Protein AF-A0A0N4VZR0-F1 (afdb_monomer)

Mean predicted aligned error: 5.52 Å

pLDDT: mean 81.45, std 10.29, range [48.88, 93.06]

Solvent-accessible surface area (backbone atoms only — not comparable to full-atom values): 4166 Å² total; per-residue (Å²): 118,60,95,86,77,55,95,68,62,68,84,52,47,60,59,53,39,26,62,74,42,69,45,34,76,37,42,70,61,38,53,75,70,46,50,40,70,38,94,48,25,67,63,43,40,56,65,28,42,24,35,79,96,56,84,69,92,74,57,78,91,55,51,54,65,50,73,119

Organism: Haemonchus placei (NCBI:txid6290)

Radius of gyration: 11.61 Å; Cα contacts (8 Å, |Δi|>4): 77; chains: 1; bounding box: 27×18×31 Å

Secondary structure (DSSP, 8-state):
--TTTSSS-GGGHHHHHHHHTTT-B-HHHHHHTTGGGSTTGGGGGGGGB--TT------GGGGGGS--

Foldseek 3Di:
DDQPPDPDHPQCVLVVLLVVLVQAAQLVVCVVVCLLVWPLHCVSSLSRHNHPPSDDDDDCSCVRSVVD

Sequence (68 aa):
MFIGTDECPIDFLPEMQFCAAQGMDHRKCCASSGVSGSSAGEKCLTFCDQRPDHYTPIDYSYAPCYDR

Structure (mmCIF, N/CA/C/O backbone):
dat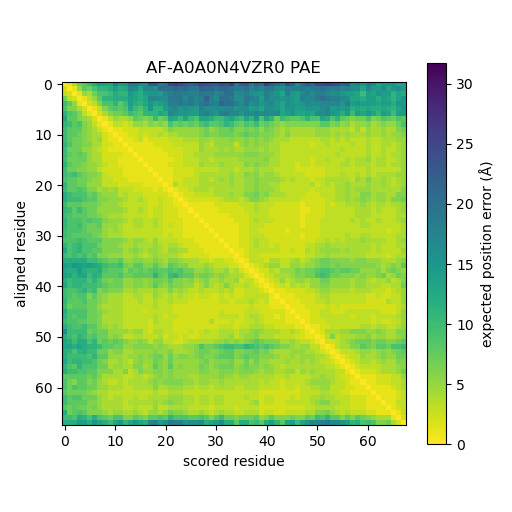a_AF-A0A0N4VZR0-F1
#
_entry.id   AF-A0A0N4VZR0-F1
#
loop_
_atom_site.group_PDB
_atom_site.id
_atom_site.type_symbol
_atom_site.label_atom_id
_atom_site.label_alt_id
_atom_site.label_comp_id
_atom_site.label_asym_id
_atom_site.label_entity_id
_atom_site.label_seq_id
_atom_site.pdbx_PDB_ins_code
_atom_site.Cartn_x
_atom_site.Cartn_y
_atom_site.Cartn_z
_atom_site.occupancy
_atom_site.B_iso_or_equiv
_atom_site.auth_seq_id
_atom_site.auth_comp_id
_atom_site.auth_asym_id
_atom_site.auth_atom_id
_atom_site.pdbx_PDB_model_num
ATOM 1 N N . MET A 1 1 ? -12.421 4.745 -8.451 1.00 48.88 1 MET A N 1
ATOM 2 C CA . MET A 1 1 ? -11.254 4.150 -9.130 1.00 48.88 1 MET A CA 1
ATOM 3 C C . MET A 1 1 ? -11.688 2.759 -9.563 1.00 48.88 1 MET A C 1
ATOM 5 O O . MET A 1 1 ? -12.115 2.015 -8.694 1.00 48.88 1 MET A O 1
ATOM 9 N N . PHE A 1 2 ? -11.720 2.435 -10.856 1.00 53.06 2 PHE A N 1
ATOM 10 C CA . PHE A 1 2 ? -12.113 1.093 -11.315 1.00 53.06 2 PHE A CA 1
ATOM 11 C C . PHE A 1 2 ? -10.850 0.392 -11.807 1.00 53.06 2 PHE A C 1
ATOM 13 O O . PHE A 1 2 ? -10.349 0.661 -12.899 1.00 53.06 2 PHE A O 1
ATOM 20 N N . ILE A 1 3 ? -10.327 -0.507 -10.976 1.00 57.22 3 ILE A N 1
ATOM 21 C CA . ILE A 1 3 ? -9.109 -1.263 -11.269 1.00 57.22 3 ILE A CA 1
ATOM 22 C C . ILE A 1 3 ? -9.356 -2.106 -12.527 1.00 57.22 3 ILE A C 1
ATOM 24 O O . ILE A 1 3 ? -10.141 -3.052 -12.506 1.00 57.22 3 ILE A O 1
ATOM 28 N N . GLY A 1 4 ? -8.715 -1.714 -13.633 1.00 53.66 4 GLY A N 1
ATOM 29 C CA . GLY A 1 4 ? -8.868 -2.328 -14.958 1.00 53.66 4 GLY A CA 1
ATOM 30 C C . GLY A 1 4 ? -9.379 -1.394 -16.064 1.00 53.66 4 GLY A C 1
ATOM 31 O O . GLY A 1 4 ? -9.227 -1.738 -17.233 1.00 53.66 4 GLY A O 1
ATOM 32 N N . THR A 1 5 ? -9.940 -0.222 -15.735 1.00 59.88 5 THR A N 1
ATOM 33 C CA . THR A 1 5 ? -10.291 0.823 -16.726 1.00 59.88 5 THR A CA 1
ATOM 34 C C . THR A 1 5 ? -9.377 2.045 -16.674 1.00 59.88 5 THR A C 1
ATOM 36 O O . THR A 1 5 ? -9.384 2.844 -17.607 1.00 59.88 5 THR A O 1
ATOM 39 N N . ASP A 1 6 ? -8.626 2.211 -15.584 1.00 61.03 6 ASP A N 1
ATOM 40 C CA . ASP A 1 6 ? -7.645 3.285 -15.433 1.00 61.03 6 ASP A CA 1
ATOM 41 C C . ASP A 1 6 ? -6.425 3.035 -16.340 1.00 61.03 6 ASP A C 1
ATOM 43 O O . ASP A 1 6 ? -5.979 1.900 -16.507 1.00 61.03 6 ASP A O 1
ATOM 47 N N . GLU A 1 7 ? -5.861 4.102 -16.918 1.00 66.38 7 GLU A N 1
ATOM 48 C CA . GLU A 1 7 ? -4.726 4.028 -17.860 1.00 66.38 7 GLU A CA 1
ATOM 49 C C . GLU A 1 7 ? -3.437 3.464 -17.230 1.00 66.38 7 GLU A C 1
ATOM 51 O O . GLU A 1 7 ? -2.493 3.128 -17.944 1.00 66.38 7 GLU A O 1
ATOM 56 N N . CYS A 1 8 ? -3.383 3.358 -15.898 1.00 65.19 8 CYS A N 1
ATOM 57 C CA . CYS A 1 8 ? -2.225 2.882 -15.145 1.00 65.19 8 CYS A CA 1
ATOM 58 C C . CYS A 1 8 ? -2.408 1.411 -14.719 1.00 65.19 8 CYS A C 1
ATOM 60 O O . CYS A 1 8 ? -3.259 1.130 -13.870 1.00 65.19 8 CYS A O 1
ATOM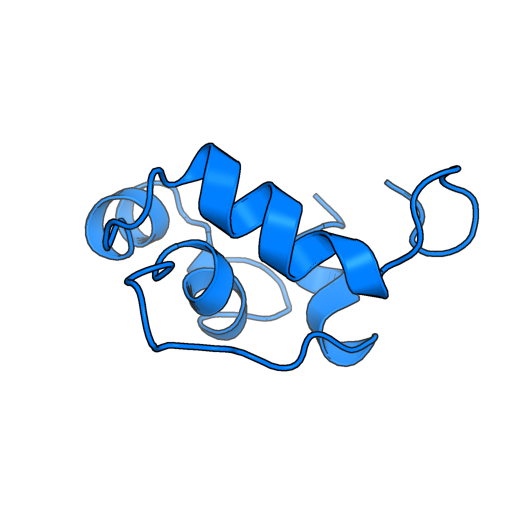 62 N N . PRO A 1 9 ? -1.602 0.469 -15.252 1.00 76.94 9 PRO A N 1
ATOM 63 C CA . PRO A 1 9 ? -1.610 -0.927 -14.820 1.00 76.94 9 PRO A CA 1
ATOM 64 C C . PRO A 1 9 ? -1.330 -1.083 -13.320 1.00 76.94 9 PRO A C 1
ATOM 66 O O . PRO A 1 9 ? -0.521 -0.347 -12.751 1.00 76.94 9 PRO A O 1
ATOM 69 N N . ILE A 1 10 ? -1.941 -2.096 -12.695 1.00 77.25 10 ILE A N 1
ATOM 70 C CA . ILE A 1 10 ? -1.760 -2.404 -11.264 1.00 77.25 10 ILE A CA 1
ATOM 71 C C . ILE A 1 10 ? -0.296 -2.708 -10.899 1.00 77.25 10 ILE A C 1
ATOM 73 O O . ILE A 1 10 ? 0.120 -2.473 -9.768 1.00 77.25 10 ILE A O 1
ATOM 77 N N . ASP A 1 11 ? 0.508 -3.145 -11.868 1.00 79.94 11 ASP A N 1
ATOM 78 C CA . ASP A 1 11 ? 1.927 -3.455 -11.680 1.00 79.94 11 ASP A CA 1
ATOM 79 C C . ASP A 1 11 ? 2.767 -2.226 -11.287 1.00 79.94 11 ASP A C 1
ATOM 81 O O . ASP A 1 11 ? 3.808 -2.374 -10.651 1.00 79.94 11 ASP A O 1
ATOM 85 N N . PHE A 1 12 ? 2.308 -1.009 -11.615 1.00 82.38 12 PHE A N 1
ATOM 86 C CA . PHE A 1 12 ? 2.978 0.248 -11.246 1.00 82.38 12 PHE A CA 1
ATOM 87 C C . PHE A 1 12 ? 2.520 0.810 -9.899 1.00 82.38 12 PHE A C 1
ATOM 89 O O . PHE A 1 12 ? 3.130 1.73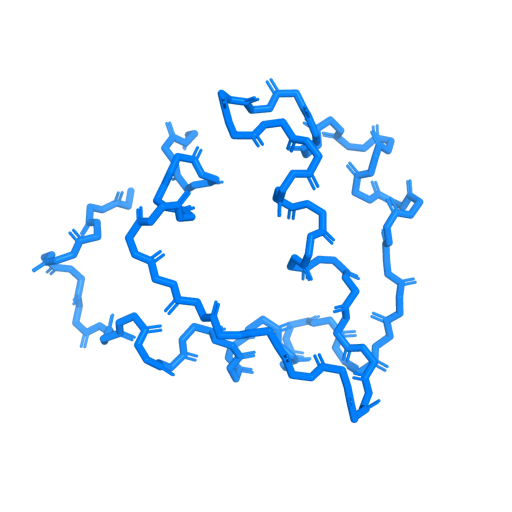8 -9.366 1.00 82.38 12 PHE A O 1
ATOM 96 N N . LEU A 1 13 ? 1.461 0.248 -9.314 1.00 81.75 13 LEU A N 1
ATOM 97 C CA . LEU A 1 13 ? 0.931 0.690 -8.029 1.00 81.75 13 LEU A CA 1
ATOM 98 C C . LEU A 1 13 ? 1.988 0.668 -6.907 1.00 81.75 13 LEU A C 1
ATOM 100 O O . LEU A 1 13 ? 2.058 1.659 -6.181 1.00 81.75 13 LEU A O 1
ATOM 104 N N . PRO A 1 14 ? 2.842 -0.372 -6.761 1.00 83.25 14 PRO A N 1
ATOM 105 C CA . PRO A 1 14 ? 3.891 -0.377 -5.741 1.00 83.25 14 PRO A CA 1
ATOM 106 C C . PRO A 1 14 ? 4.830 0.830 -5.856 1.00 83.25 14 PRO A C 1
ATOM 108 O O . PRO A 1 14 ? 5.143 1.463 -4.854 1.00 83.25 14 PRO A O 1
ATOM 111 N N . GLU A 1 15 ? 5.239 1.187 -7.075 1.00 84.94 15 GLU A N 1
ATOM 112 C CA . GLU A 1 15 ? 6.137 2.320 -7.320 1.00 84.94 15 GLU A CA 1
ATOM 113 C C . GLU A 1 15 ? 5.457 3.656 -6.998 1.00 84.94 15 GLU A C 1
ATOM 115 O O . GLU A 1 15 ? 6.031 4.502 -6.313 1.00 84.94 15 GLU A O 1
ATOM 120 N N . MET A 1 16 ? 4.195 3.826 -7.405 1.00 84.38 16 MET A N 1
ATOM 121 C CA . MET A 1 16 ? 3.422 5.030 -7.088 1.00 84.38 16 MET A CA 1
ATOM 122 C C . MET A 1 16 ? 3.243 5.225 -5.579 1.00 84.38 16 MET A C 1
ATOM 124 O O . MET A 1 16 ? 3.422 6.336 -5.075 1.00 84.38 16 MET A O 1
ATOM 128 N N . GLN A 1 17 ? 2.904 4.156 -4.851 1.00 81.38 17 GLN A N 1
ATOM 129 C CA . GLN A 1 17 ? 2.737 4.208 -3.395 1.00 81.38 17 GLN A CA 1
ATOM 130 C C . GLN A 1 17 ? 4.075 4.477 -2.700 1.00 81.38 17 GLN A C 1
ATOM 132 O O . GLN A 1 17 ? 4.135 5.309 -1.793 1.00 81.38 17 GLN A O 1
ATOM 137 N N . PHE A 1 18 ? 5.162 3.866 -3.178 1.00 86.75 18 PHE A N 1
ATOM 138 C CA . PHE A 1 18 ? 6.508 4.137 -2.686 1.00 86.75 18 PHE A CA 1
ATOM 139 C C . PHE A 1 18 ? 6.892 5.611 -2.836 1.00 86.75 18 PHE A C 1
ATOM 141 O O . PHE A 1 18 ? 7.336 6.234 -1.867 1.00 86.75 18 PHE A O 1
ATOM 148 N N . CYS A 1 19 ? 6.662 6.197 -4.015 1.00 85.75 19 CYS A N 1
ATOM 149 C CA . CYS A 1 19 ? 6.890 7.620 -4.251 1.00 85.75 19 CYS A CA 1
ATOM 150 C C . CYS A 1 19 ? 6.027 8.502 -3.339 1.00 85.75 19 CYS A C 1
ATOM 152 O O . CYS A 1 19 ? 6.538 9.457 -2.752 1.00 85.75 19 CYS A O 1
ATOM 154 N N . ALA A 1 20 ? 4.741 8.178 -3.177 1.00 83.56 20 ALA A N 1
ATOM 155 C CA . ALA A 1 20 ? 3.824 8.941 -2.330 1.00 83.56 20 ALA A CA 1
ATOM 156 C C . ALA A 1 20 ? 4.247 8.933 -0.850 1.00 83.56 20 ALA A C 1
ATOM 158 O O . ALA A 1 20 ? 4.176 9.960 -0.173 1.00 83.56 20 ALA A O 1
ATOM 159 N N . ALA A 1 21 ? 4.728 7.791 -0.360 1.00 86.38 21 ALA A N 1
ATOM 160 C CA . ALA A 1 21 ? 5.173 7.608 1.016 1.00 86.38 21 ALA A CA 1
ATOM 161 C C . ALA A 1 21 ? 6.660 7.942 1.235 1.00 86.38 21 ALA A C 1
ATOM 163 O O . ALA A 1 21 ? 7.163 7.776 2.346 1.00 86.38 21 ALA A O 1
ATOM 164 N N . GLN A 1 22 ? 7.380 8.405 0.207 1.00 88.44 22 GLN A N 1
ATOM 165 C CA . GLN A 1 22 ? 8.776 8.861 0.290 1.00 88.44 22 GLN A CA 1
ATOM 166 C C . GLN A 1 22 ? 9.719 7.859 0.985 1.00 88.44 22 GLN A C 1
ATOM 168 O O . GLN A 1 22 ? 10.649 8.251 1.689 1.00 88.44 22 GLN A O 1
ATOM 173 N N . GLY A 1 23 ? 9.470 6.557 0.832 1.00 88.38 23 GLY A N 1
ATOM 174 C CA . GLY A 1 23 ? 10.304 5.532 1.458 1.00 88.38 23 GLY A CA 1
ATOM 175 C C . GLY A 1 23 ? 10.155 5.393 2.984 1.00 88.38 23 GLY A C 1
ATOM 176 O O . GLY A 1 23 ? 11.076 4.903 3.636 1.00 88.38 23 GLY A O 1
ATOM 177 N N . MET A 1 24 ? 9.054 5.847 3.596 1.00 90.44 24 MET A N 1
ATOM 178 C CA . MET A 1 24 ? 8.877 5.830 5.059 1.00 90.44 24 MET A CA 1
ATOM 179 C C . MET A 1 24 ? 7.669 4.999 5.520 1.00 90.44 24 MET A C 1
ATOM 181 O O . MET A 1 24 ? 6.725 4.747 4.771 1.00 90.44 24 MET A O 1
ATOM 185 N N . ASP A 1 25 ? 7.680 4.614 6.800 1.00 91.94 25 ASP A N 1
ATOM 186 C CA . ASP A 1 25 ? 6.564 3.931 7.464 1.00 91.94 25 ASP A CA 1
ATOM 187 C C . ASP A 1 25 ? 5.554 4.934 8.044 1.00 91.94 25 ASP A C 1
ATOM 189 O O . ASP A 1 25 ? 5.817 5.630 9.027 1.00 91.94 25 ASP A O 1
ATOM 193 N N . HIS A 1 26 ? 4.366 4.958 7.447 1.00 93.06 26 HIS A N 1
ATOM 194 C CA . HIS A 1 26 ? 3.231 5.804 7.800 1.00 93.06 26 HIS A CA 1
ATOM 195 C C . HIS A 1 26 ? 2.093 5.036 8.480 1.00 93.06 26 HIS A C 1
ATOM 197 O O . HIS A 1 26 ? 1.017 5.605 8.688 1.00 93.06 26 HIS A O 1
ATOM 203 N N . ARG A 1 27 ? 2.280 3.762 8.857 1.00 90.94 27 ARG A N 1
ATOM 204 C CA . ARG A 1 27 ? 1.189 2.909 9.369 1.00 90.94 27 ARG A CA 1
ATOM 205 C C . ARG A 1 27 ? 0.420 3.538 10.525 1.00 90.94 27 ARG A C 1
ATOM 207 O O . ARG A 1 27 ? -0.801 3.441 10.557 1.00 90.94 27 ARG A O 1
ATOM 214 N N . LYS A 1 28 ? 1.100 4.254 11.428 1.00 92.44 28 LYS A N 1
ATOM 215 C CA . LYS A 1 28 ? 0.449 4.981 12.535 1.00 92.44 28 LYS A CA 1
ATOM 216 C C . LYS A 1 28 ? -0.532 6.050 12.039 1.00 92.44 28 LYS A C 1
ATOM 218 O O . LYS A 1 28 ? -1.654 6.110 12.528 1.00 92.44 28 LYS A O 1
ATOM 223 N N . CYS A 1 29 ? -0.117 6.858 11.063 1.00 91.75 29 CYS A N 1
ATOM 224 C CA . CYS A 1 29 ? -0.946 7.907 10.465 1.00 91.75 29 CYS A CA 1
ATOM 225 C C . CYS A 1 29 ? -2.138 7.308 9.701 1.00 91.75 29 CYS A C 1
ATOM 227 O O . CYS A 1 29 ? -3.278 7.763 9.831 1.00 91.75 29 CYS A O 1
ATOM 229 N N . CYS A 1 30 ? -1.894 6.235 8.950 1.00 90.56 30 CYS A N 1
ATOM 230 C CA . CYS A 1 30 ? -2.939 5.526 8.223 1.00 90.56 30 CYS A CA 1
ATOM 231 C C . CYS A 1 30 ? -3.968 4.869 9.147 1.00 90.56 30 CYS A C 1
ATOM 233 O O . CYS A 1 30 ? -5.168 4.990 8.905 1.00 90.56 30 CYS A O 1
ATOM 235 N N . ALA A 1 31 ? -3.518 4.230 10.230 1.00 90.62 31 ALA A N 1
ATOM 236 C CA . ALA A 1 31 ? -4.402 3.656 11.237 1.00 90.62 31 ALA A CA 1
ATOM 237 C C . ALA A 1 31 ? -5.273 4.743 11.889 1.00 90.62 31 ALA A C 1
ATOM 239 O O . ALA A 1 31 ? -6.487 4.579 11.973 1.00 90.62 31 ALA A O 1
ATOM 240 N N . SER A 1 32 ? -4.697 5.900 12.253 1.00 92.19 32 SER A N 1
ATOM 241 C CA . SER A 1 32 ? -5.482 7.026 12.785 1.00 92.19 32 SER A CA 1
ATOM 242 C C . SER A 1 32 ? -6.453 7.638 11.772 1.00 92.19 32 SER A C 1
ATOM 244 O O . SER A 1 32 ? -7.467 8.204 12.166 1.00 92.19 32 SER A O 1
ATOM 246 N N . SER A 1 33 ? -6.162 7.509 10.475 1.00 89.56 33 SER A N 1
ATOM 247 C CA . SER A 1 33 ? -7.024 7.994 9.389 1.00 89.56 33 SER A CA 1
ATOM 248 C C . SER A 1 33 ? -8.102 6.981 8.980 1.00 89.56 33 SER A C 1
ATOM 250 O O . SER A 1 33 ? -8.890 7.259 8.080 1.00 89.56 33 SER A O 1
ATOM 252 N N . GLY A 1 34 ? -8.143 5.804 9.618 1.00 88.69 34 GLY A N 1
ATOM 253 C CA . GLY A 1 34 ? -9.145 4.771 9.358 1.00 88.69 34 GLY A CA 1
ATOM 254 C C . GLY A 1 34 ? -8.890 3.928 8.106 1.00 88.69 34 GLY A C 1
ATOM 255 O O . GLY A 1 34 ? -9.816 3.288 7.618 1.00 88.69 34 GLY A O 1
ATOM 256 N N . VAL A 1 35 ? -7.656 3.887 7.584 1.00 87.31 35 VAL A N 1
ATOM 257 C CA . VAL A 1 35 ? -7.307 3.084 6.391 1.00 87.31 35 VAL A CA 1
ATOM 258 C C . VAL A 1 35 ? -7.560 1.588 6.617 1.00 87.31 35 VAL A C 1
ATOM 260 O O . VAL A 1 35 ? -7.986 0.884 5.702 1.00 87.31 35 VAL A O 1
ATOM 263 N N . SER A 1 36 ? -7.376 1.104 7.848 1.00 85.44 36 SER A N 1
ATOM 264 C CA . SER A 1 36 ? -7.702 -0.278 8.209 1.00 85.44 36 SER A CA 1
ATOM 265 C C . SER A 1 36 ? -9.199 -0.554 8.394 1.00 85.44 36 SER A C 1
ATOM 267 O O . SER A 1 36 ? -9.583 -1.699 8.604 1.00 85.44 36 SER A O 1
ATOM 269 N N . GLY A 1 37 ? -10.060 0.462 8.282 1.00 83.44 37 GLY A N 1
ATOM 270 C CA . G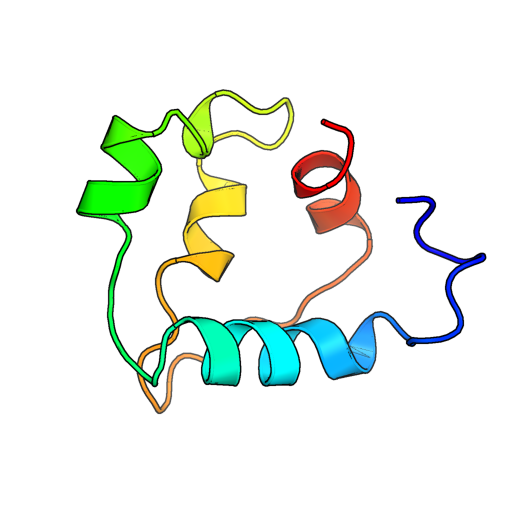LY A 1 37 ? -11.517 0.317 8.343 1.00 83.44 37 GLY A CA 1
ATOM 271 C C . GLY A 1 37 ? -12.171 -0.095 7.019 1.00 83.44 37 GLY A C 1
ATOM 272 O O . GLY A 1 37 ? -13.393 -0.207 6.963 1.00 83.44 37 GLY A O 1
ATOM 273 N N . SER A 1 38 ? -11.391 -0.285 5.948 1.00 76.44 38 SER A N 1
ATOM 274 C CA . SER A 1 38 ? -11.901 -0.783 4.664 1.00 76.44 38 SER A CA 1
ATOM 275 C C . SER A 1 38 ? -12.336 -2.255 4.752 1.00 76.44 38 SER A C 1
ATOM 277 O O . SER A 1 38 ? -11.986 -2.972 5.691 1.00 76.44 38 SER A O 1
ATOM 279 N N . SER A 1 39 ? -13.050 -2.750 3.738 1.00 80.38 39 SER A N 1
ATOM 280 C CA . SER A 1 39 ? -13.419 -4.173 3.632 1.00 80.38 39 SER A CA 1
ATOM 281 C C . SER A 1 39 ? -12.209 -5.112 3.513 1.00 80.38 39 SER A C 1
ATOM 283 O O . SER A 1 39 ? -12.328 -6.299 3.809 1.00 80.38 39 SER A O 1
ATOM 285 N N . ALA A 1 40 ? -11.038 -4.588 3.133 1.00 83.38 40 ALA A N 1
ATOM 286 C CA . ALA A 1 40 ? -9.765 -5.307 3.130 1.00 83.38 40 ALA A CA 1
ATOM 287 C C . ALA A 1 40 ? -8.996 -5.206 4.467 1.00 83.38 40 ALA A C 1
ATOM 289 O O . ALA A 1 40 ? -7.961 -5.856 4.632 1.00 83.38 40 ALA A O 1
ATOM 290 N N . GLY A 1 41 ? -9.500 -4.452 5.448 1.00 85.81 41 GLY A N 1
ATOM 291 C CA . GLY A 1 41 ? -8.952 -4.389 6.800 1.00 85.81 41 GLY A CA 1
ATOM 292 C C . GLY A 1 41 ? -7.515 -3.859 6.860 1.00 85.81 41 GLY A C 1
ATOM 293 O O . GLY A 1 41 ? -7.100 -2.989 6.091 1.00 85.81 41 GLY A O 1
ATOM 294 N N . GLU A 1 42 ? -6.717 -4.444 7.756 1.00 87.94 42 GLU A N 1
ATOM 295 C CA . GLU A 1 42 ? -5.294 -4.124 7.960 1.00 87.94 42 GLU A CA 1
ATOM 296 C C . GLU A 1 42 ? -4.433 -4.325 6.701 1.00 87.94 42 GLU A C 1
ATOM 298 O O . GLU A 1 42 ? -3.345 -3.762 6.597 1.00 87.94 42 GLU A O 1
ATOM 303 N N . LYS A 1 43 ? -4.918 -5.080 5.707 1.00 88.75 43 LYS A N 1
ATOM 304 C CA . LYS A 1 43 ? -4.203 -5.315 4.449 1.00 88.75 43 LYS A CA 1
ATOM 305 C C . LYS A 1 43 ? -3.876 -4.018 3.711 1.00 88.75 43 LYS A C 1
ATOM 307 O O . LYS A 1 43 ? -2.824 -3.915 3.087 1.00 88.75 43 LYS A O 1
ATOM 312 N N . CYS A 1 44 ? -4.732 -3.005 3.829 1.00 88.06 44 CYS A N 1
ATOM 313 C CA . CYS A 1 44 ? -4.498 -1.710 3.195 1.00 88.06 44 CYS A CA 1
ATOM 314 C C . CYS A 1 44 ? -3.379 -0.906 3.865 1.00 88.06 44 CYS A C 1
ATOM 316 O O . CYS A 1 44 ? -2.823 -0.005 3.243 1.00 88.06 44 CYS A O 1
ATOM 318 N N . LEU A 1 45 ? -2.980 -1.256 5.096 1.00 89.88 45 LEU A N 1
ATOM 319 C CA . LEU A 1 45 ? -1.827 -0.633 5.747 1.00 89.88 45 LEU A CA 1
ATOM 320 C C . LEU A 1 45 ? -0.495 -1.030 5.103 1.00 89.88 45 LEU A C 1
ATOM 322 O O . LEU A 1 45 ? 0.502 -0.353 5.349 1.00 89.88 45 LEU A O 1
ATOM 326 N N . THR A 1 46 ? -0.461 -2.060 4.247 1.00 88.38 46 THR A N 1
ATOM 327 C CA . THR A 1 46 ? 0.735 -2.376 3.449 1.00 88.38 46 THR A CA 1
ATOM 328 C C . THR A 1 46 ? 1.140 -1.190 2.572 1.00 88.38 46 THR A C 1
ATOM 330 O O . THR A 1 46 ? 2.326 -0.925 2.431 1.00 88.38 46 THR A O 1
ATOM 333 N N . PHE A 1 47 ? 0.179 -0.413 2.057 1.00 86.06 47 PHE A N 1
ATOM 334 C CA . PHE A 1 47 ? 0.459 0.787 1.259 1.00 86.06 47 PHE A CA 1
ATOM 335 C C . PHE A 1 47 ? 1.050 1.933 2.081 1.00 86.06 47 PHE A C 1
ATOM 337 O O . PHE A 1 47 ? 1.617 2.870 1.533 1.00 86.06 47 PHE A O 1
ATOM 344 N N . CYS A 1 48 ? 0.941 1.850 3.405 1.00 88.44 48 CYS A N 1
ATOM 345 C CA . CYS A 1 48 ? 1.467 2.847 4.323 1.00 88.44 48 CYS A CA 1
ATOM 346 C C . CYS A 1 48 ? 2.879 2.519 4.805 1.00 88.44 48 CYS A C 1
ATOM 348 O O . CYS A 1 48 ? 3.560 3.409 5.304 1.00 88.44 48 CYS A O 1
ATOM 350 N N . ASP A 1 49 ? 3.327 1.269 4.679 1.00 89.44 49 ASP A N 1
ATOM 351 C CA . ASP A 1 49 ? 4.715 0.886 4.929 1.00 89.44 49 ASP A CA 1
ATOM 352 C C . ASP A 1 49 ? 5.427 0.708 3.592 1.00 89.44 49 ASP A C 1
ATOM 354 O O . ASP A 1 49 ? 5.318 -0.334 2.952 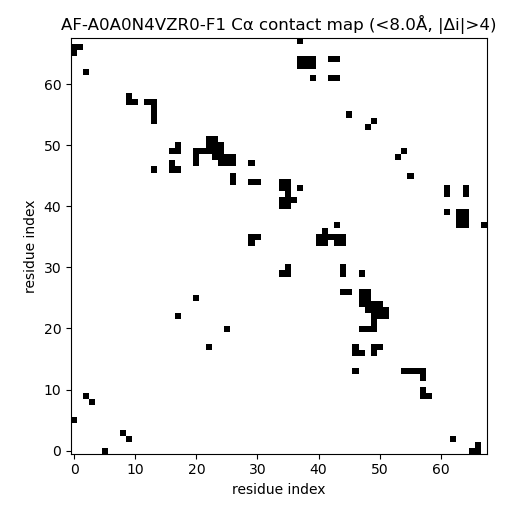1.00 89.44 49 ASP A O 1
ATOM 358 N N . GLN A 1 50 ? 6.124 1.752 3.154 1.00 86.94 50 GLN A N 1
ATOM 359 C CA . GLN A 1 50 ? 6.854 1.749 1.887 1.00 86.94 50 GLN A CA 1
ATOM 360 C C . GLN A 1 50 ? 8.352 1.922 2.116 1.00 86.94 50 GLN A C 1
ATOM 362 O O . GLN A 1 50 ? 9.040 2.564 1.329 1.00 86.94 50 GLN A O 1
ATOM 367 N N . ARG A 1 51 ? 8.877 1.403 3.230 1.00 89.44 51 ARG A N 1
ATOM 368 C CA . ARG A 1 51 ? 10.320 1.440 3.479 1.00 89.44 51 ARG A CA 1
ATOM 369 C C . ARG A 1 51 ? 11.074 0.737 2.339 1.00 89.44 51 ARG A C 1
ATOM 371 O O . ARG A 1 51 ? 10.576 -0.267 1.821 1.00 89.44 51 ARG A O 1
ATOM 378 N N . PRO A 1 52 ? 12.273 1.227 1.966 1.00 82.88 52 PRO A N 1
ATOM 379 C CA . PRO A 1 52 ? 13.158 0.510 1.058 1.00 82.88 52 PRO A CA 1
ATOM 380 C C . PRO A 1 52 ? 13.310 -0.952 1.494 1.00 82.88 52 PRO A C 1
ATOM 382 O O . PRO A 1 52 ? 13.253 -1.253 2.687 1.00 82.88 52 PRO A O 1
ATOM 385 N N . ASP A 1 53 ? 13.461 -1.851 0.523 1.00 82.25 53 ASP A N 1
ATOM 386 C CA . ASP A 1 53 ? 1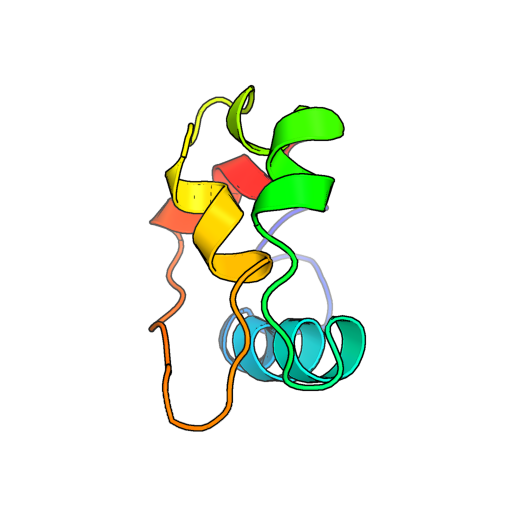3.611 -3.304 0.715 1.00 82.25 53 ASP A CA 1
ATOM 387 C C . ASP A 1 53 ? 12.355 -4.060 1.188 1.00 82.25 53 ASP A C 1
ATOM 389 O O . ASP A 1 53 ? 12.374 -5.288 1.282 1.00 82.25 53 ASP A O 1
ATOM 393 N N . HIS A 1 54 ? 11.234 -3.369 1.419 1.00 79.12 54 HIS A N 1
ATOM 394 C CA . HIS A 1 54 ? 9.957 -3.996 1.754 1.00 79.12 54 HIS A CA 1
ATOM 395 C C . HIS A 1 54 ? 9.014 -4.036 0.540 1.00 79.12 54 HIS A C 1
ATOM 397 O O . HIS A 1 54 ? 8.001 -3.337 0.477 1.00 79.12 54 HIS A O 1
ATOM 403 N N . TYR A 1 55 ? 9.352 -4.866 -0.451 1.00 77.00 55 TYR A N 1
ATOM 404 C CA . TYR A 1 55 ? 8.512 -5.042 -1.637 1.00 77.00 55 TYR A CA 1
ATOM 405 C C . TYR A 1 55 ? 7.284 -5.897 -1.315 1.00 77.00 55 TYR A C 1
ATOM 407 O O . TYR A 1 55 ? 7.409 -7.052 -0.905 1.00 77.00 55 TYR A O 1
ATOM 415 N N . THR A 1 56 ? 6.091 -5.342 -1.533 1.00 78.12 56 THR A N 1
ATOM 416 C CA . THR A 1 56 ? 4.840 -6.101 -1.433 1.00 78.12 56 THR A CA 1
ATOM 417 C C . THR A 1 56 ? 4.303 -6.352 -2.840 1.00 78.12 56 THR A C 1
ATOM 419 O O . THR A 1 56 ? 3.972 -5.380 -3.519 1.00 78.12 56 THR A O 1
ATOM 422 N N . PRO A 1 57 ? 4.202 -7.614 -3.295 1.00 79.94 57 PRO A N 1
ATOM 423 C CA . PRO A 1 57 ? 3.533 -7.931 -4.549 1.00 79.94 57 PRO A CA 1
ATOM 424 C C . PRO A 1 57 ? 2.063 -7.522 -4.449 1.00 79.94 57 PRO A C 1
ATOM 426 O O . PRO A 1 57 ? 1.339 -8.014 -3.583 1.00 79.94 57 PRO A O 1
ATOM 429 N N . ILE A 1 58 ? 1.636 -6.598 -5.306 1.00 80.81 58 ILE A N 1
ATOM 430 C CA . ILE A 1 58 ? 0.253 -6.129 -5.338 1.00 80.81 58 ILE A CA 1
ATOM 431 C C . ILE A 1 58 ? -0.501 -6.902 -6.412 1.00 80.81 58 ILE A C 1
ATOM 433 O O . ILE A 1 58 ? -0.084 -6.960 -7.564 1.00 80.81 58 ILE A O 1
ATOM 437 N N . ASP A 1 59 ? -1.622 -7.490 -6.015 1.00 84.00 59 ASP A N 1
ATOM 438 C CA . ASP A 1 59 ? -2.544 -8.204 -6.892 1.00 84.00 59 ASP A CA 1
ATOM 439 C C . ASP A 1 59 ? -3.989 -7.706 -6.682 1.00 84.00 59 ASP A C 1
ATOM 441 O O . ASP A 1 59 ? -4.269 -6.826 -5.859 1.00 84.00 59 ASP A O 1
ATOM 445 N N . TYR A 1 60 ? -4.944 -8.289 -7.407 1.00 83.25 60 TYR A N 1
ATOM 446 C CA . TYR A 1 60 ? -6.357 -7.898 -7.342 1.00 83.25 60 TYR A CA 1
ATOM 447 C C . TYR A 1 60 ? -7.002 -8.053 -5.962 1.00 83.25 60 TYR A C 1
ATOM 449 O O . TYR A 1 60 ? -8.020 -7.424 -5.686 1.00 83.25 60 TYR A O 1
ATOM 457 N N . SER A 1 61 ? -6.423 -8.836 -5.056 1.00 83.94 61 SER A N 1
ATOM 458 C CA . SER A 1 61 ? -6.934 -8.966 -3.695 1.00 83.94 61 SER A CA 1
ATOM 459 C C . SER A 1 61 ? -6.705 -7.707 -2.842 1.00 83.94 61 SER A C 1
ATOM 461 O O . SER A 1 61 ? -7.186 -7.652 -1.707 1.00 83.94 61 SER A O 1
ATO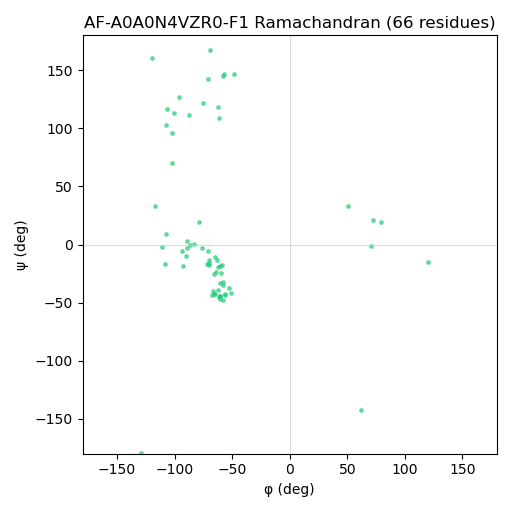M 463 N N . TYR A 1 62 ? -5.989 -6.706 -3.364 1.00 83.94 62 TYR A N 1
ATOM 464 C CA . TYR A 1 62 ? -5.863 -5.362 -2.792 1.00 83.94 62 TYR A CA 1
ATOM 465 C C . TYR A 1 62 ? -6.873 -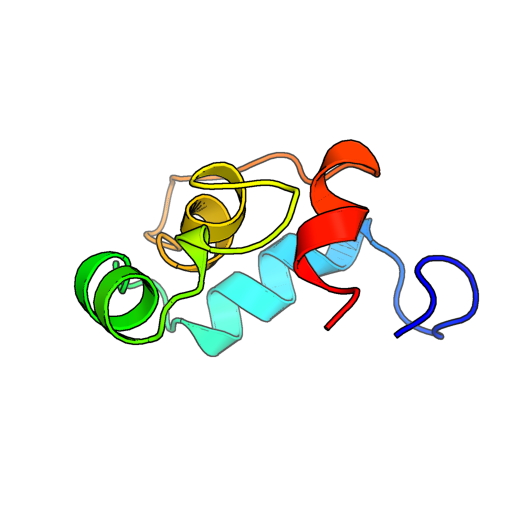4.358 -3.358 1.00 83.94 62 TYR A C 1
ATOM 467 O O . TYR A 1 62 ? -6.955 -3.239 -2.853 1.00 83.94 62 TYR A O 1
ATOM 475 N N . ALA A 1 63 ? -7.668 -4.744 -4.362 1.00 82.94 63 ALA A N 1
ATOM 476 C CA . ALA A 1 63 ? -8.667 -3.867 -4.964 1.00 82.94 63 ALA A CA 1
ATOM 477 C C . ALA A 1 63 ? -9.615 -3.191 -3.954 1.00 82.94 63 ALA A C 1
ATOM 479 O O . ALA A 1 63 ? -9.788 -1.975 -4.055 1.00 82.94 63 ALA A O 1
ATOM 480 N N . PRO A 1 64 ? -10.113 -3.883 -2.906 1.00 85.12 64 PRO A N 1
ATOM 481 C CA . PRO A 1 64 ? -11.030 -3.261 -1.952 1.00 85.12 64 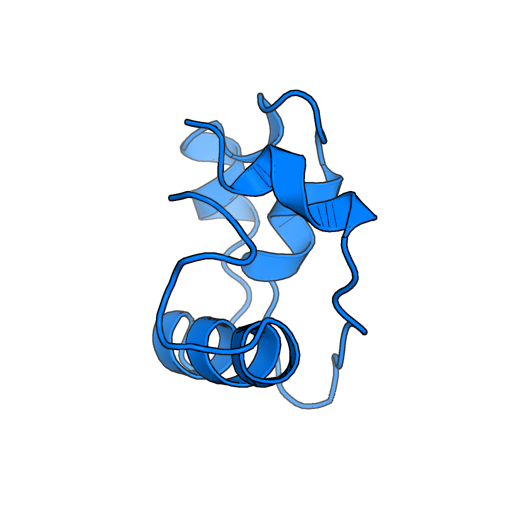PRO A CA 1
ATOM 482 C C . PRO A 1 64 ? -10.420 -2.120 -1.119 1.00 85.12 64 PRO A C 1
ATOM 484 O O . PRO A 1 64 ? -11.149 -1.384 -0.459 1.00 85.12 64 PRO A O 1
ATOM 487 N N . CYS A 1 65 ? -9.095 -1.930 -1.150 1.00 83.62 65 CYS A N 1
ATOM 488 C CA . CYS A 1 65 ? -8.446 -0.766 -0.544 1.00 83.62 65 CYS A CA 1
ATOM 489 C C . CYS A 1 65 ? -8.731 0.549 -1.288 1.00 83.62 65 CYS A C 1
ATOM 491 O O . CYS A 1 65 ? -8.531 1.620 -0.715 1.00 83.62 65 CYS A O 1
ATOM 493 N N . TYR A 1 66 ? -9.189 0.476 -2.542 1.00 77.88 66 TYR A N 1
ATOM 494 C CA . TYR A 1 66 ? -9.424 1.623 -3.424 1.00 77.88 66 TYR A CA 1
ATOM 495 C C . TYR A 1 66 ? -10.910 1.892 -3.709 1.00 77.88 66 TYR A C 1
ATOM 497 O O . TYR A 1 66 ? -11.229 2.879 -4.370 1.00 77.88 66 TYR A O 1
ATOM 505 N N . ASP A 1 67 ? -11.813 1.062 -3.182 1.00 69.94 67 ASP A N 1
ATOM 506 C CA . ASP A 1 67 ? -13.267 1.127 -3.411 1.00 69.94 67 ASP A CA 1
ATOM 507 C C . ASP A 1 67 ? -13.989 2.208 -2.574 1.00 69.94 67 ASP A C 1
ATOM 509 O O . ASP A 1 67 ? -15.202 2.131 -2.367 1.00 69.94 67 ASP A O 1
ATOM 513 N N . ARG A 1 68 ? -13.265 3.207 -2.054 1.00 59.03 68 ARG A N 1
ATOM 514 C CA . ARG A 1 68 ? -13.829 4.241 -1.172 1.00 59.03 68 ARG A CA 1
ATOM 515 C C . ARG A 1 68 ? -14.311 5.480 -1.917 1.00 59.03 68 ARG A C 1
ATOM 517 O O . ARG A 1 68 ? -13.604 5.928 -2.846 1.00 59.03 68 ARG A O 1
#

InterPro domains:
  IPR002602 Domain of unknown function DB [PF01682] (3-67)